Protein AF-A0A8J3IS26-F1 (afdb_monomer_lite)

pLDDT: mean 77.73, std 12.91, range [34.06, 89.94]

Organism: NCBI:txid2778369

Secondary structure (DSSP, 8-state):
----PPPPPHHHHHHHHHHHHHHHHHTT-S-EEE-SSTTEEEETTT--EEE-HHHHHHTTPPPP--TTEEE---HHHHTT-----

Structure (mmCIF, N/CA/C/O backbone):
data_AF-A0A8J3IS26-F1
#
_entry.id   AF-A0A8J3IS26-F1
#
loop_
_atom_site.group_PDB
_atom_site.id
_atom_site.type_symbol
_atom_site.label_atom_id
_atom_site.label_alt_id
_atom_site.label_comp_id
_atom_site.label_asym_id
_atom_site.label_entity_id
_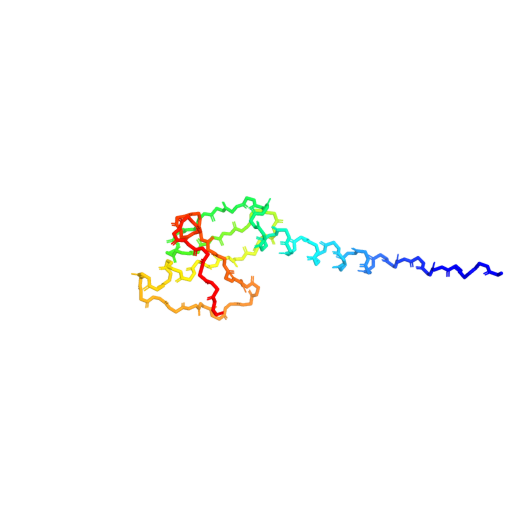atom_site.label_seq_id
_atom_site.pdbx_PDB_ins_code
_atom_site.Cartn_x
_atom_site.Cartn_y
_atom_site.Cartn_z
_atom_site.occupancy
_atom_site.B_iso_or_equiv
_atom_site.auth_seq_id
_atom_site.auth_comp_id
_atom_site.auth_asym_id
_atom_site.auth_atom_id
_atom_site.pdbx_PDB_model_num
ATOM 1 N N . MET A 1 1 ? 44.458 -0.499 -15.893 1.00 51.38 1 MET A N 1
ATOM 2 C CA . MET A 1 1 ? 43.419 -1.389 -16.463 1.00 51.38 1 MET A CA 1
ATOM 3 C C . MET A 1 1 ? 42.046 -0.906 -16.000 1.00 51.38 1 MET A C 1
ATOM 5 O O . MET A 1 1 ? 41.847 -0.796 -14.800 1.00 51.38 1 MET A O 1
ATOM 9 N N . ARG A 1 2 ? 41.123 -0.536 -16.904 1.00 59.38 2 ARG A N 1
ATOM 10 C CA . ARG A 1 2 ? 39.754 -0.123 -16.528 1.00 59.38 2 ARG A CA 1
ATOM 11 C C . ARG A 1 2 ? 38.837 -1.347 -16.560 1.00 59.38 2 ARG A C 1
ATOM 13 O O . ARG A 1 2 ? 38.557 -1.868 -17.634 1.00 59.38 2 ARG A O 1
ATOM 20 N N . VAL A 1 3 ? 38.381 -1.798 -15.394 1.00 62.41 3 VAL A N 1
ATOM 21 C CA . VAL A 1 3 ? 37.375 -2.862 -15.273 1.00 62.41 3 VAL A CA 1
ATOM 22 C C . VAL A 1 3 ? 36.047 -2.311 -15.798 1.00 62.41 3 VAL A C 1
ATOM 24 O O . VAL A 1 3 ? 35.466 -1.403 -15.202 1.00 62.41 3 VAL A O 1
ATOM 27 N N . ARG A 1 4 ? 35.575 -2.812 -16.945 1.00 62.38 4 ARG A N 1
ATOM 28 C CA . ARG A 1 4 ? 34.234 -2.493 -17.452 1.00 62.38 4 ARG A CA 1
ATOM 29 C C . ARG A 1 4 ? 33.218 -3.121 -16.499 1.00 62.38 4 ARG A C 1
ATOM 31 O O . ARG A 1 4 ? 33.108 -4.342 -16.444 1.00 62.38 4 ARG A O 1
ATOM 38 N N . LYS A 1 5 ? 32.490 -2.301 -15.735 1.00 65.94 5 LYS A N 1
ATOM 39 C CA . LYS A 1 5 ? 31.324 -2.783 -14.983 1.00 65.94 5 LYS A CA 1
ATOM 40 C C . LYS A 1 5 ? 30.312 -3.360 -15.984 1.00 65.94 5 LYS A C 1
ATOM 42 O O . LYS A 1 5 ? 30.025 -2.683 -16.974 1.00 65.94 5 LYS A O 1
ATOM 47 N N . PRO A 1 6 ? 29.790 -4.578 -15.763 1.00 70.75 6 PRO A N 1
ATOM 48 C CA . PRO A 1 6 ? 28.794 -5.153 -16.652 1.00 70.75 6 PRO A CA 1
ATOM 49 C C . PRO A 1 6 ? 27.552 -4.257 -16.685 1.00 70.75 6 PRO A C 1
ATOM 51 O O . PRO A 1 6 ? 27.084 -3.780 -15.649 1.00 70.75 6 PRO A O 1
ATOM 54 N N . ALA A 1 7 ? 27.041 -3.998 -17.888 1.00 79.19 7 ALA A N 1
ATOM 55 C CA . ALA A 1 7 ? 25.803 -3.255 -18.068 1.00 79.19 7 ALA A CA 1
ATOM 56 C C . ALA A 1 7 ? 24.632 -4.064 -17.489 1.00 79.19 7 ALA A C 1
ATOM 58 O O . ALA A 1 7 ? 24.522 -5.265 -17.734 1.00 79.19 7 ALA A O 1
ATOM 59 N N . LEU A 1 8 ? 23.751 -3.404 -16.731 1.00 81.00 8 LEU A N 1
ATOM 60 C CA . LEU A 1 8 ? 22.565 -4.043 -16.159 1.00 81.00 8 LEU A CA 1
ATOM 61 C C . LEU A 1 8 ? 21.666 -4.599 -17.269 1.00 81.00 8 LEU A C 1
ATOM 63 O O . LEU A 1 8 ? 21.275 -3.886 -18.205 1.00 81.00 8 LEU A O 1
ATOM 67 N N . THR A 1 9 ? 21.266 -5.858 -17.122 1.00 89.94 9 THR A N 1
ATOM 68 C CA . THR A 1 9 ? 20.290 -6.478 -18.018 1.00 89.94 9 THR A CA 1
ATOM 69 C C . THR A 1 9 ? 18.942 -5.756 -17.919 1.00 89.94 9 THR A C 1
ATOM 71 O O . THR A 1 9 ? 18.648 -5.049 -16.949 1.00 89.94 9 THR A O 1
ATOM 74 N N . ALA A 1 10 ? 18.086 -5.912 -18.931 1.00 87.00 10 ALA A N 1
ATOM 75 C CA . ALA A 1 10 ? 16.739 -5.337 -18.896 1.00 87.00 10 ALA A CA 1
ATOM 76 C C . ALA A 1 10 ? 15.932 -5.831 -17.677 1.00 87.00 10 ALA A C 1
ATOM 78 O O . ALA A 1 10 ? 15.217 -5.049 -17.053 1.00 87.00 10 ALA A O 1
ATOM 79 N N . ALA A 1 11 ? 16.105 -7.100 -17.291 1.00 86.88 11 ALA A N 1
ATOM 80 C CA . ALA A 1 11 ? 15.483 -7.676 -16.102 1.00 86.88 11 ALA A CA 1
ATOM 81 C C . ALA A 1 11 ? 15.974 -7.005 -14.808 1.00 86.88 11 ALA A C 1
ATOM 83 O O . ALA A 1 11 ? 15.160 -6.614 -13.974 1.00 86.88 11 ALA A O 1
ATOM 84 N N . GLN A 1 12 ? 17.286 -6.790 -14.669 1.00 89.69 12 GLN A N 1
ATOM 85 C CA . GLN A 1 12 ? 17.855 -6.113 -13.500 1.00 89.69 12 GLN A CA 1
ATOM 86 C C . GLN A 1 12 ? 17.388 -4.655 -13.394 1.00 89.69 12 GLN A C 1
ATOM 88 O O . GLN A 1 12 ? 17.065 -4.192 -12.302 1.00 89.69 12 GLN A O 1
ATOM 93 N N . ARG A 1 13 ? 17.280 -3.941 -14.523 1.00 88.69 13 ARG A N 1
ATOM 94 C CA . ARG A 1 13 ? 16.739 -2.572 -14.551 1.00 88.69 13 ARG A CA 1
ATOM 95 C C . ARG A 1 13 ? 15.280 -2.517 -14.097 1.00 88.69 13 ARG A C 1
ATOM 97 O O . ARG A 1 13 ? 14.932 -1.664 -13.288 1.00 88.69 13 ARG A O 1
ATOM 104 N N . ARG A 1 14 ? 14.443 -3.451 -14.561 1.00 84.62 14 ARG A N 1
ATOM 105 C CA . ARG A 1 14 ? 13.038 -3.558 -14.126 1.00 84.62 14 ARG A CA 1
ATOM 106 C C . ARG A 1 14 ? 12.925 -3.878 -12.636 1.00 84.62 14 ARG A C 1
ATOM 108 O O . ARG A 1 14 ? 12.133 -3.249 -11.942 1.00 84.62 14 ARG A O 1
ATOM 115 N N . ALA A 1 15 ? 13.742 -4.803 -12.133 1.00 83.75 15 ALA A N 1
ATOM 116 C CA . ALA A 1 15 ? 13.775 -5.141 -10.712 1.00 83.75 15 ALA A CA 1
ATOM 117 C C . ALA A 1 15 ? 14.201 -3.943 -9.843 1.00 83.75 15 ALA A C 1
ATOM 119 O O . ALA A 1 15 ? 13.572 -3.671 -8.822 1.00 83.75 15 ALA A O 1
ATOM 120 N N . ALA A 1 16 ? 15.217 -3.187 -10.272 1.00 85.06 16 ALA A N 1
ATOM 121 C CA . ALA A 1 16 ? 15.659 -1.977 -9.582 1.00 85.06 16 ALA A CA 1
ATOM 122 C C . ALA A 1 16 ? 14.569 -0.891 -9.565 1.00 85.06 16 ALA A C 1
ATOM 124 O O . ALA A 1 16 ? 14.309 -0.309 -8.514 1.00 85.06 16 ALA A O 1
ATOM 125 N N . ALA A 1 17 ? 13.882 -0.669 -10.690 1.00 83.38 17 ALA A N 1
ATOM 126 C CA . ALA A 1 17 ? 12.768 0.275 -10.770 1.00 83.38 17 ALA A CA 1
ATOM 127 C C . ALA A 1 17 ? 11.603 -0.125 -9.847 1.00 83.38 17 ALA A C 1
ATOM 129 O O . ALA A 1 17 ? 11.074 0.714 -9.122 1.00 83.38 17 ALA A O 1
ATOM 130 N N . ALA A 1 18 ? 11.249 -1.414 -9.801 1.00 80.81 18 ALA A N 1
ATOM 131 C CA . ALA A 1 18 ? 10.217 -1.919 -8.897 1.00 80.81 18 ALA A CA 1
ATOM 132 C C . ALA A 1 18 ? 10.610 -1.763 -7.418 1.00 80.81 18 ALA A C 1
ATOM 134 O O . ALA A 1 18 ? 9.778 -1.398 -6.587 1.00 80.81 18 ALA A O 1
ATOM 135 N N . ALA A 1 19 ? 11.878 -2.011 -7.077 1.00 82.88 19 ALA A N 1
ATOM 136 C CA . ALA A 1 19 ? 12.385 -1.802 -5.724 1.00 82.88 19 ALA A CA 1
ATOM 137 C C . ALA A 1 19 ? 12.357 -0.319 -5.325 1.00 82.88 19 ALA A C 1
ATOM 139 O O . ALA A 1 19 ? 11.990 -0.002 -4.195 1.00 82.88 19 ALA A O 1
ATOM 140 N N . GLN A 1 20 ? 12.710 0.582 -6.245 1.00 86.00 20 GLN A N 1
ATOM 141 C CA . GLN A 1 20 ? 12.661 2.024 -6.017 1.00 86.00 20 GLN A CA 1
ATOM 142 C C . GLN A 1 20 ? 11.221 2.504 -5.801 1.00 86.00 20 GLN A C 1
ATOM 144 O O . GLN A 1 20 ? 10.940 3.114 -4.774 1.00 86.00 20 GLN A O 1
ATOM 149 N N . ALA A 1 21 ? 10.293 2.112 -6.679 1.00 80.75 21 ALA A N 1
ATOM 150 C CA . ALA A 1 21 ? 8.878 2.457 -6.554 1.00 80.75 21 ALA A CA 1
ATOM 151 C C . ALA A 1 21 ? 8.283 2.009 -5.208 1.00 80.75 21 ALA A C 1
ATOM 153 O O . ALA A 1 21 ? 7.522 2.748 -4.594 1.00 80.75 21 ALA A O 1
ATOM 154 N N . ARG A 1 22 ? 8.668 0.830 -4.695 1.00 80.81 22 ARG A N 1
ATOM 155 C CA . ARG A 1 22 ? 8.247 0.377 -3.356 1.00 80.81 22 ARG A CA 1
ATOM 156 C C . ARG A 1 22 ? 8.761 1.289 -2.242 1.00 80.81 22 ARG A C 1
ATOM 158 O O . ARG A 1 22 ? 7.995 1.603 -1.338 1.00 80.81 22 ARG A O 1
ATOM 165 N N . ARG A 1 23 ? 10.025 1.725 -2.304 1.00 83.19 23 ARG A N 1
ATOM 166 C CA . ARG A 1 23 ? 10.594 2.657 -1.312 1.00 83.19 23 ARG A CA 1
ATOM 167 C C . ARG A 1 23 ? 9.889 4.005 -1.356 1.00 83.19 23 ARG A C 1
ATOM 169 O O . ARG A 1 23 ? 9.550 4.536 -0.307 1.00 83.19 23 ARG A O 1
ATOM 176 N N . ASP A 1 24 ? 9.642 4.535 -2.550 1.00 84.94 24 ASP A N 1
ATOM 177 C CA . ASP A 1 24 ? 8.939 5.807 -2.722 1.00 84.94 24 ASP A CA 1
ATOM 178 C C . ASP A 1 24 ? 7.506 5.721 -2.166 1.00 84.94 24 ASP A C 1
ATOM 180 O O . ASP A 1 24 ? 7.061 6.607 -1.436 1.00 84.94 24 ASP A O 1
ATOM 184 N N . CYS A 1 25 ? 6.830 4.593 -2.395 1.00 81.88 25 CYS A N 1
ATOM 185 C CA . CYS A 1 25 ? 5.515 4.295 -1.831 1.00 81.88 25 CYS A CA 1
ATOM 186 C C . CYS A 1 25 ? 5.533 4.210 -0.291 1.00 81.88 25 CYS A C 1
ATOM 188 O O . CYS A 1 25 ? 4.640 4.732 0.374 1.00 81.88 25 CYS A O 1
ATOM 190 N N . GLN A 1 26 ? 6.555 3.577 0.293 1.00 78.94 26 GLN A N 1
ATOM 191 C CA . GLN A 1 26 ? 6.749 3.490 1.749 1.00 78.94 26 GLN A CA 1
ATOM 192 C C . GLN A 1 26 ? 7.114 4.830 2.392 1.00 78.94 26 GLN A C 1
ATOM 194 O O . GLN A 1 26 ? 6.882 5.026 3.576 1.00 78.94 26 GLN A O 1
ATOM 199 N N . GLN A 1 27 ? 7.677 5.758 1.625 1.00 82.88 27 GLN A N 1
ATOM 200 C CA . GLN A 1 27 ? 7.993 7.106 2.094 1.00 82.88 27 GLN A CA 1
ATOM 201 C C . GLN A 1 27 ? 6.829 8.086 1.894 1.00 82.88 27 GLN A C 1
ATOM 203 O O . GLN A 1 27 ? 7.006 9.283 2.092 1.00 82.88 27 GLN A O 1
ATOM 208 N N . GLY A 1 28 ? 5.656 7.603 1.465 1.00 79.19 28 GLY A N 1
ATOM 209 C CA . GLY A 1 28 ? 4.492 8.451 1.207 1.00 79.19 28 GLY A CA 1
ATOM 210 C C . GLY A 1 28 ? 4.667 9.389 0.008 1.00 79.19 28 GLY A C 1
ATOM 211 O O . GLY A 1 28 ? 3.953 10.379 -0.100 1.00 79.19 28 GLY A O 1
ATOM 212 N N . ARG A 1 29 ? 5.610 9.102 -0.902 1.00 84.50 29 ARG A N 1
ATOM 213 C CA . ARG A 1 29 ? 5.843 9.923 -2.106 1.00 84.50 29 ARG A CA 1
ATOM 214 C C . ARG A 1 29 ? 4.844 9.640 -3.224 1.00 84.50 29 ARG A C 1
ATOM 216 O O . ARG A 1 29 ? 4.813 10.361 -4.216 1.00 84.50 29 ARG A O 1
ATOM 223 N N . HIS A 1 30 ? 4.069 8.567 -3.102 1.00 85.88 30 HIS A N 1
ATOM 224 C CA . HIS A 1 30 ? 2.992 8.257 -4.029 1.00 85.88 30 HIS A CA 1
ATOM 225 C C . HIS A 1 30 ? 1.657 8.717 -3.468 1.00 85.88 30 HIS A C 1
ATOM 227 O O . HIS A 1 30 ? 1.391 8.578 -2.276 1.00 85.88 30 HIS A O 1
ATOM 233 N N . SER A 1 31 ? 0.790 9.190 -4.357 1.00 84.81 31 SER A N 1
ATOM 234 C CA . SER A 1 31 ? -0.595 9.466 -4.013 1.00 84.81 31 SER A CA 1
ATOM 235 C C . SER A 1 31 ? -1.311 8.165 -3.658 1.00 84.81 31 SER A C 1
ATOM 237 O O . SER A 1 31 ? -1.329 7.202 -4.435 1.00 84.81 31 SER A O 1
ATOM 239 N N . THR A 1 32 ? -1.912 8.149 -2.476 1.00 86.12 32 THR A N 1
ATOM 240 C CA . THR A 1 32 ? -2.789 7.080 -2.015 1.00 86.12 32 THR A CA 1
ATOM 241 C C . THR A 1 32 ? -4.229 7.569 -2.013 1.00 86.12 32 THR A C 1
ATOM 243 O O . THR A 1 32 ? -4.496 8.753 -1.815 1.00 86.12 32 THR A O 1
ATOM 246 N N . THR A 1 33 ? -5.166 6.655 -2.241 1.00 85.62 33 THR A N 1
ATOM 247 C CA . THR A 1 33 ? -6.595 6.917 -2.066 1.00 85.62 33 THR A CA 1
ATOM 248 C C . THR A 1 33 ? -7.148 5.979 -1.001 1.00 85.62 33 THR A C 1
ATOM 250 O O . THR A 1 33 ? -6.819 4.788 -1.027 1.00 85.62 33 THR A O 1
ATOM 253 N N . PRO A 1 34 ? -7.963 6.465 -0.050 1.00 84.81 34 PRO A N 1
ATOM 254 C CA . PRO A 1 34 ? -8.686 5.583 0.851 1.00 84.81 34 PRO A CA 1
ATOM 255 C C . PRO A 1 34 ? -9.663 4.709 0.062 1.00 84.81 34 PRO A C 1
ATOM 257 O O . PRO A 1 34 ? -10.154 5.086 -1.004 1.00 84.81 34 PRO A O 1
ATOM 260 N N . THR A 1 35 ? -9.931 3.529 0.601 1.00 85.12 35 THR A N 1
ATOM 261 C CA . THR A 1 35 ? -10.968 2.618 0.109 1.00 85.12 35 THR A CA 1
ATOM 262 C C . THR A 1 35 ? -12.192 2.676 1.026 1.00 85.12 35 THR A C 1
ATOM 264 O O . THR A 1 35 ? -12.211 3.397 2.023 1.00 85.12 35 THR A O 1
ATOM 267 N N . PHE A 1 36 ? -13.215 1.873 0.726 1.00 83.75 36 PHE A N 1
ATOM 268 C CA . PHE A 1 36 ? -14.378 1.705 1.602 1.00 83.75 36 PHE A CA 1
ATOM 269 C C . PHE A 1 36 ? -14.059 0.962 2.911 1.00 83.75 36 PHE A C 1
ATOM 271 O O . PHE A 1 36 ? -14.921 0.864 3.784 1.00 83.75 36 PHE A O 1
ATOM 278 N N . ARG A 1 37 ? -12.845 0.416 3.066 1.00 82.12 37 ARG A N 1
ATOM 279 C CA . ARG A 1 37 ? -12.434 -0.328 4.255 1.00 82.12 37 ARG A CA 1
ATOM 280 C C . ARG A 1 37 ? -11.675 0.563 5.249 1.00 82.12 37 ARG A C 1
ATOM 282 O O . ARG A 1 37 ? -10.756 1.280 4.849 1.00 82.12 37 ARG A O 1
ATOM 289 N N . PRO A 1 38 ? -11.993 0.497 6.557 1.00 80.25 38 PRO A N 1
ATOM 290 C CA . PRO A 1 38 ? -11.328 1.315 7.567 1.00 80.25 38 PRO A CA 1
ATOM 291 C C . PRO A 1 38 ? -9.815 1.084 7.594 1.00 80.25 38 PRO A C 1
ATOM 293 O O . PRO A 1 38 ? -9.342 -0.030 7.811 1.00 80.25 38 PRO A O 1
ATOM 296 N N . GLY A 1 39 ? -9.049 2.156 7.390 1.00 81.75 39 GLY A N 1
ATOM 297 C CA . GLY A 1 39 ? -7.588 2.110 7.411 1.00 81.75 39 GLY A CA 1
ATOM 298 C C . GLY A 1 39 ? -6.930 1.518 6.167 1.00 81.75 39 GLY A C 1
ATOM 299 O O . GLY A 1 39 ? -5.705 1.484 6.137 1.00 81.75 39 GLY A O 1
ATOM 300 N N . GLU A 1 40 ? -7.694 1.094 5.158 1.00 87.19 40 GLU A N 1
ATOM 301 C CA . GLU A 1 40 ? -7.185 0.566 3.890 1.00 87.19 40 GLU A CA 1
ATOM 302 C C . GLU A 1 40 ? -7.093 1.681 2.841 1.00 87.19 40 GLU A C 1
ATOM 304 O O . GLU A 1 40 ? -8.056 2.402 2.563 1.00 87.19 40 GLU A O 1
ATOM 309 N N . GLN A 1 41 ? -5.923 1.799 2.230 1.00 86.69 41 GLN A N 1
ATOM 310 C CA . GLN A 1 41 ? -5.615 2.733 1.158 1.00 86.69 41 GLN A CA 1
ATOM 311 C C . GLN A 1 41 ? -4.974 1.984 -0.007 1.00 86.69 41 GLN A C 1
ATOM 313 O O . GLN A 1 41 ? -4.309 0.969 0.183 1.00 86.69 41 GLN A O 1
ATOM 318 N N . VAL A 1 42 ? -5.118 2.509 -1.218 1.00 87.75 42 VAL A N 1
ATOM 319 C CA . VAL A 1 42 ? -4.445 1.982 -2.408 1.00 87.75 42 VAL A CA 1
ATOM 320 C C . VAL A 1 42 ? -3.526 3.048 -2.973 1.00 87.75 42 VAL A C 1
ATOM 322 O O . VAL A 1 42 ? -3.923 4.199 -3.155 1.00 87.75 42 VAL A O 1
ATOM 325 N N . CYS A 1 43 ? -2.286 2.667 -3.264 1.00 86.81 43 CYS A N 1
ATOM 326 C CA . CYS A 1 43 ? -1.376 3.518 -4.014 1.00 86.81 43 CYS A CA 1
ATOM 327 C C . CYS A 1 43 ? -1.793 3.563 -5.484 1.00 86.81 43 CYS A C 1
ATOM 329 O O . CYS A 1 43 ? -1.774 2.536 -6.163 1.00 86.81 43 CYS A O 1
ATOM 331 N N . LEU A 1 44 ? -2.030 4.760 -6.013 1.00 86.25 44 LEU A N 1
ATOM 332 C CA . LEU A 1 44 ? -2.422 4.940 -7.413 1.00 86.25 44 LEU A CA 1
ATOM 333 C C . LEU A 1 44 ? -1.279 4.631 -8.398 1.00 86.25 44 LEU A C 1
ATOM 335 O O . LEU A 1 44 ? -1.531 4.205 -9.519 1.00 86.25 44 LEU A O 1
ATOM 339 N N . THR A 1 45 ? -0.020 4.781 -7.971 1.00 85.06 45 THR A N 1
ATOM 340 C CA . THR A 1 45 ? 1.168 4.477 -8.791 1.00 85.06 45 THR A CA 1
ATOM 341 C C . THR A 1 45 ? 1.509 2.985 -8.856 1.00 85.06 45 THR A C 1
ATOM 343 O O . THR A 1 45 ? 1.906 2.480 -9.901 1.00 85.06 45 THR A O 1
ATOM 346 N N . CYS A 1 46 ? 1.414 2.272 -7.732 1.00 82.69 46 CYS A N 1
ATOM 347 C CA . CYS A 1 46 ? 1.901 0.894 -7.615 1.00 82.69 46 CYS A CA 1
ATOM 348 C C . CYS A 1 46 ? 0.786 -0.156 -7.578 1.00 82.69 46 CYS A C 1
ATOM 350 O O . CYS A 1 46 ? 1.094 -1.341 -7.670 1.00 82.69 46 CYS A O 1
ATOM 352 N N . GLY A 1 47 ? -0.473 0.245 -7.363 1.00 84.56 47 GLY A N 1
ATOM 353 C CA . GLY A 1 47 ? -1.599 -0.672 -7.148 1.00 84.56 47 GLY A CA 1
ATOM 354 C C . GLY A 1 47 ? -1.518 -1.481 -5.847 1.00 84.56 47 GLY A C 1
ATOM 355 O O . GLY A 1 47 ? -2.302 -2.401 -5.643 1.00 84.56 47 GLY A O 1
ATOM 356 N N . VAL A 1 48 ? -0.559 -1.169 -4.972 1.00 83.81 48 VAL A N 1
ATOM 357 C CA . VAL A 1 48 ? -0.361 -1.862 -3.693 1.00 83.81 48 VAL A CA 1
ATOM 358 C C . VAL A 1 48 ? -1.359 -1.375 -2.654 1.00 83.81 48 VAL A C 1
ATOM 360 O O . VAL A 1 48 ? -1.678 -0.182 -2.595 1.00 83.81 48 VAL A O 1
ATOM 363 N N . VAL A 1 49 ? -1.811 -2.309 -1.821 1.00 85.94 49 VAL A N 1
ATOM 364 C CA . VAL A 1 49 ? -2.704 -2.023 -0.700 1.00 85.94 49 VAL A CA 1
ATOM 365 C C . VAL A 1 49 ? -1.869 -1.656 0.521 1.00 85.94 49 VAL A C 1
ATOM 367 O O . VAL A 1 49 ? -0.874 -2.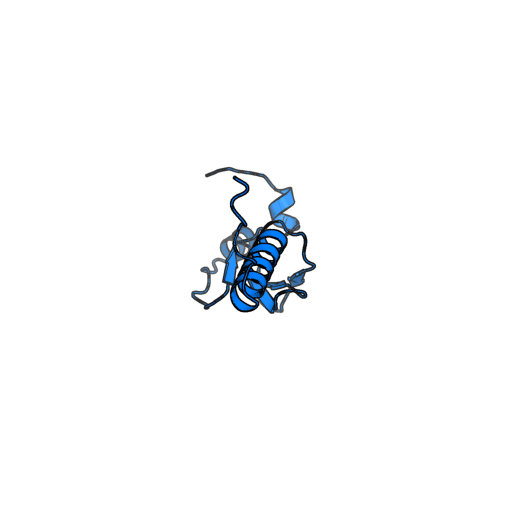300 0.850 1.00 85.94 49 VAL A O 1
ATOM 370 N N . ILE A 1 50 ? -2.275 -0.594 1.191 1.00 86.69 50 ILE A N 1
ATOM 371 C CA . ILE A 1 50 ? -1.582 0.014 2.312 1.00 86.69 50 ILE A CA 1
ATOM 372 C C . ILE A 1 50 ? -2.566 0.059 3.469 1.00 86.69 50 ILE A C 1
ATOM 374 O O . ILE A 1 50 ? -3.654 0.611 3.321 1.00 86.69 50 ILE A O 1
ATOM 378 N N . TYR A 1 51 ? -2.184 -0.480 4.624 1.00 87.88 51 TYR A N 1
ATOM 379 C CA . TYR A 1 51 ? -3.016 -0.375 5.821 1.00 87.88 51 TYR A CA 1
ATOM 380 C C . TYR A 1 51 ? -2.369 0.513 6.873 1.00 87.88 51 TYR A C 1
ATOM 382 O O . TYR A 1 51 ? -1.185 0.372 7.182 1.00 87.88 51 TYR A O 1
ATOM 390 N N . CYS A 1 52 ? -3.171 1.390 7.469 1.00 86.75 52 CYS A N 1
ATOM 391 C CA . CYS A 1 52 ? -2.751 2.178 8.615 1.00 86.75 52 CYS A CA 1
ATOM 392 C C . CYS A 1 52 ? -2.952 1.387 9.915 1.00 86.75 52 CYS A C 1
ATOM 394 O O . CYS A 1 52 ? -4.099 1.087 10.260 1.00 86.75 52 CYS A O 1
ATOM 396 N N . PRO A 1 53 ? -1.877 1.084 10.670 1.00 84.38 53 PRO A N 1
ATOM 397 C CA . PRO A 1 53 ? -1.985 0.325 11.915 1.00 84.38 53 PRO A CA 1
ATOM 398 C C . PRO A 1 53 ? -2.844 1.047 12.963 1.00 84.38 53 PRO A C 1
ATOM 400 O O . PRO A 1 53 ? -3.682 0.406 13.589 1.00 84.38 53 PRO A O 1
ATOM 403 N N . GLY A 1 54 ? -2.727 2.376 13.085 1.00 84.94 54 GLY A N 1
ATOM 404 C CA . GLY A 1 54 ? -3.559 3.170 13.997 1.00 84.94 54 GLY A CA 1
ATOM 405 C C . GLY A 1 54 ? -5.053 3.099 13.666 1.00 84.94 54 GLY A C 1
ATOM 406 O O . GLY A 1 54 ? -5.879 2.895 14.554 1.00 84.94 54 GLY A O 1
ATOM 407 N N . CYS A 1 55 ? -5.416 3.161 12.379 1.00 85.25 55 CYS A N 1
ATOM 408 C CA . CYS A 1 55 ? -6.803 2.971 11.948 1.00 85.25 55 CYS A CA 1
ATOM 409 C C . CYS A 1 55 ? -7.309 1.555 12.241 1.00 85.25 55 CYS A C 1
ATOM 411 O O . CYS A 1 55 ? -8.438 1.403 12.703 1.00 85.25 55 CYS A O 1
ATOM 41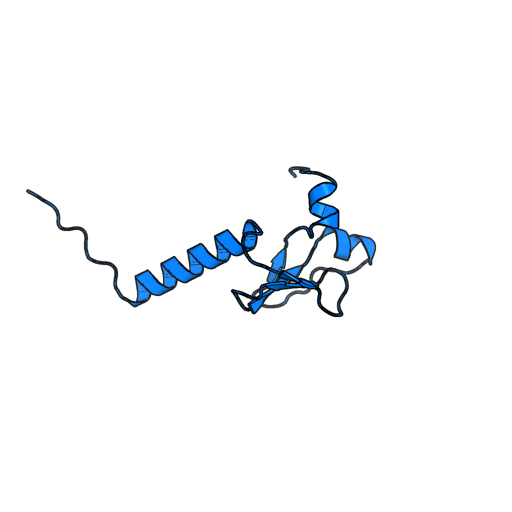3 N N . LEU A 1 56 ? -6.498 0.526 11.979 1.00 85.50 56 LEU A N 1
ATOM 414 C CA . LEU A 1 56 ? -6.878 -0.858 12.262 1.00 85.50 56 LEU A CA 1
ATOM 415 C C . LEU A 1 56 ? -7.110 -1.064 13.763 1.00 85.50 56 LEU A C 1
ATOM 417 O O . LEU A 1 56 ? -8.160 -1.571 14.151 1.00 85.50 56 LEU A O 1
ATOM 421 N N . GLN A 1 57 ? -6.190 -0.588 14.605 1.00 86.69 57 GLN A N 1
ATOM 422 C CA . GLN A 1 57 ? -6.297 -0.684 16.060 1.00 86.69 57 GLN A CA 1
ATOM 423 C C . GLN A 1 57 ? -7.526 0.059 16.598 1.00 86.69 57 GLN A C 1
ATOM 425 O O . GLN A 1 57 ? -8.264 -0.502 17.406 1.00 86.69 57 GLN A O 1
ATOM 430 N N . ALA A 1 58 ? -7.795 1.276 16.113 1.00 85.94 58 ALA A N 1
ATOM 431 C CA . ALA A 1 58 ? -8.964 2.061 16.517 1.00 85.94 58 ALA A CA 1
ATOM 432 C C . ALA A 1 58 ? -10.302 1.380 16.174 1.00 85.94 58 ALA A C 1
ATOM 434 O O . ALA A 1 58 ? -11.305 1.638 16.831 1.00 85.94 58 ALA A O 1
ATOM 435 N N . ASN A 1 59 ? -10.316 0.501 15.168 1.00 85.19 59 ASN A N 1
ATOM 436 C CA . ASN A 1 59 ? -11.497 -0.262 14.761 1.00 85.19 59 ASN A CA 1
ATOM 437 C C . ASN A 1 59 ? -11.497 -1.706 15.300 1.00 85.19 59 ASN A C 1
ATOM 439 O O . ASN A 1 59 ? -12.358 -2.495 14.920 1.00 85.19 59 ASN A O 1
ATOM 443 N N . GLY A 1 60 ? -10.529 -2.088 16.144 1.00 85.00 60 GLY A N 1
ATOM 444 C CA . GLY A 1 60 ? -10.387 -3.470 16.622 1.00 85.00 60 GLY A CA 1
ATOM 445 C C . GLY A 1 60 ? -10.096 -4.484 15.506 1.00 85.00 60 GLY A C 1
ATOM 446 O O . GLY A 1 60 ? -10.344 -5.678 15.666 1.00 85.00 60 GLY A O 1
ATOM 447 N N . LEU A 1 61 ? -9.589 -4.019 14.361 1.00 84.62 61 LEU A N 1
ATOM 448 C CA . LEU A 1 61 ? -9.299 -4.838 13.190 1.00 84.62 61 LEU A CA 1
ATOM 449 C C . LEU A 1 61 ? -7.864 -5.368 13.239 1.00 84.62 61 LEU A C 1
ATOM 451 O O . LEU A 1 61 ? -6.930 -4.694 13.674 1.00 84.62 61 LEU A O 1
ATOM 455 N N . ARG A 1 62 ? -7.677 -6.591 12.739 1.00 82.81 62 ARG A N 1
ATOM 456 C CA . ARG A 1 62 ? -6.351 -7.187 12.537 1.00 82.81 62 ARG A CA 1
ATOM 457 C C . ARG A 1 62 ? -5.816 -6.843 11.152 1.00 82.81 62 ARG A C 1
ATOM 459 O O . ARG A 1 62 ? -6.590 -6.672 10.213 1.00 82.81 62 ARG A O 1
ATOM 466 N N . PHE A 1 63 ? -4.490 -6.795 11.019 1.00 78.38 63 PHE A N 1
ATOM 467 C CA . PHE A 1 63 ? -3.856 -6.639 9.713 1.00 78.38 63 PHE A CA 1
ATOM 468 C C . PHE A 1 63 ? -4.197 -7.849 8.827 1.00 78.38 63 PHE A C 1
ATOM 470 O O . PHE A 1 63 ? -3.949 -8.990 9.235 1.00 78.38 63 PHE A O 1
ATOM 477 N N . PRO A 1 64 ? -4.783 -7.638 7.640 1.00 73.25 64 PRO A N 1
ATOM 478 C CA . PRO A 1 64 ? -5.152 -8.740 6.769 1.00 73.25 64 PRO A CA 1
ATOM 479 C C . PRO A 1 64 ? -3.903 -9.377 6.158 1.00 73.25 64 PRO A C 1
ATOM 481 O O . PRO A 1 64 ? -3.004 -8.692 5.674 1.00 73.25 64 PRO A O 1
ATOM 484 N N . GLN A 1 65 ? -3.859 -10.709 6.141 1.00 73.69 65 GLN A N 1
ATOM 485 C CA . GLN A 1 65 ? -2.768 -11.478 5.535 1.00 73.69 65 GLN A CA 1
ATOM 486 C C . GLN A 1 65 ? -2.919 -11.551 4.007 1.00 73.69 65 GLN A C 1
ATOM 488 O O . GLN A 1 65 ? -3.046 -12.626 3.429 1.00 73.69 65 GLN A O 1
ATOM 493 N N . VAL A 1 66 ? -2.967 -10.397 3.342 1.00 70.12 66 VAL A N 1
ATOM 494 C CA . VAL A 1 66 ? -3.029 -10.323 1.878 1.00 70.12 66 VAL A CA 1
ATOM 495 C C . VAL A 1 66 ? -1.623 -10.224 1.289 1.00 70.12 66 VAL A C 1
ATOM 497 O O . VAL A 1 66 ? -0.758 -9.509 1.802 1.00 70.12 66 VAL A O 1
ATOM 500 N N . ALA A 1 67 ? -1.388 -10.937 0.187 1.00 63.00 67 ALA A N 1
ATOM 501 C CA . ALA A 1 67 ? -0.162 -10.781 -0.582 1.00 63.00 67 ALA A CA 1
ATOM 502 C C . ALA A 1 67 ? -0.068 -9.339 -1.112 1.00 63.00 67 ALA A C 1
ATOM 504 O O . ALA A 1 67 ? -1.060 -8.776 -1.568 1.00 63.00 67 ALA A O 1
ATOM 505 N N . HIS A 1 68 ? 1.130 -8.751 -1.067 1.00 69.38 68 HIS A N 1
ATOM 506 C CA . HIS A 1 68 ? 1.408 -7.392 -1.558 1.00 69.38 68 HIS A CA 1
ATOM 507 C C . HIS A 1 68 ? 0.764 -6.233 -0.775 1.00 69.38 68 HIS A C 1
ATOM 509 O O . HIS A 1 68 ? 0.539 -5.167 -1.351 1.00 69.38 68 HIS A O 1
ATOM 515 N N . ALA A 1 69 ? 0.546 -6.396 0.534 1.00 75.62 69 ALA A N 1
ATOM 516 C CA . ALA A 1 69 ? 0.256 -5.275 1.426 1.00 75.62 69 ALA A CA 1
ATOM 517 C C . ALA A 1 69 ? 1.415 -4.942 2.367 1.00 75.62 69 ALA A C 1
ATOM 519 O O . ALA A 1 69 ? 2.212 -5.806 2.733 1.00 75.62 69 ALA A O 1
ATOM 520 N N . TYR A 1 70 ? 1.488 -3.679 2.778 1.00 76.56 70 TYR A N 1
ATOM 521 C CA . TYR A 1 70 ? 2.388 -3.232 3.838 1.00 76.56 70 TYR A CA 1
ATOM 522 C C . TYR A 1 70 ? 1.718 -2.174 4.720 1.00 76.56 70 TYR A C 1
ATOM 524 O O . TYR A 1 70 ? 0.674 -1.613 4.380 1.00 76.56 70 TYR A O 1
ATOM 532 N N . THR A 1 71 ? 2.314 -1.928 5.883 1.00 81.88 71 THR A N 1
ATOM 533 C CA . THR A 1 71 ? 1.830 -0.942 6.848 1.00 81.88 71 THR A CA 1
ATOM 534 C C . THR A 1 71 ? 2.420 0.430 6.564 1.00 81.88 71 THR A C 1
ATOM 536 O O . THR A 1 71 ? 3.640 0.571 6.473 1.00 81.88 71 THR A O 1
ATOM 539 N N . LEU A 1 72 ? 1.567 1.444 6.479 1.00 82.69 72 LEU A N 1
ATOM 540 C CA . LEU A 1 72 ? 1.975 2.846 6.462 1.00 82.69 72 LEU A CA 1
ATOM 541 C C . LEU A 1 72 ? 0.952 3.652 7.245 1.00 82.69 72 LEU A C 1
ATOM 543 O O . LEU A 1 72 ? -0.253 3.466 7.071 1.00 82.69 72 LEU A O 1
ATOM 547 N N . GLU A 1 73 ? 1.414 4.561 8.089 1.00 81.81 73 GLU A N 1
ATOM 548 C CA . GLU A 1 73 ? 0.510 5.457 8.795 1.00 81.81 73 GLU A CA 1
ATOM 549 C C . GLU A 1 73 ? -0.195 6.395 7.813 1.00 81.81 73 GLU A C 1
ATOM 551 O O . GLU A 1 73 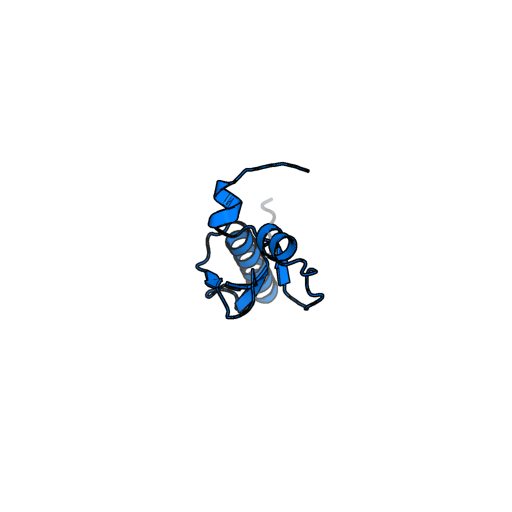? 0.426 6.971 6.922 1.00 81.81 73 GLU A O 1
ATOM 556 N N . CYS A 1 74 ? -1.517 6.532 7.947 1.00 76.88 74 CYS A N 1
ATOM 557 C CA . CYS A 1 74 ? -2.255 7.525 7.175 1.00 76.88 74 CYS A CA 1
ATOM 558 C C . CYS A 1 74 ? -1.905 8.937 7.671 1.00 76.88 74 CYS A C 1
ATOM 560 O O . CYS A 1 74 ? -1.467 9.068 8.815 1.00 76.88 74 CYS A O 1
ATOM 562 N N . PRO A 1 75 ? -2.162 10.003 6.890 1.00 71.06 75 PRO A N 1
ATOM 563 C CA . PRO A 1 75 ? -1.840 11.376 7.293 1.00 71.06 75 PRO A CA 1
ATOM 564 C C . PRO A 1 75 ? -2.379 11.751 8.682 1.00 71.06 75 PRO A C 1
ATOM 566 O O . PRO A 1 75 ? -1.701 12.419 9.456 1.00 71.06 75 PRO A O 1
ATOM 569 N N . THR A 1 76 ? -3.566 11.252 9.039 1.00 75.06 76 THR A N 1
ATOM 570 C CA . THR A 1 76 ? -4.183 11.461 10.357 1.00 75.06 76 THR A CA 1
ATOM 571 C C . THR A 1 76 ? -3.379 10.847 11.506 1.00 75.06 76 THR A C 1
ATOM 573 O O . THR A 1 76 ? -3.353 11.418 12.590 1.00 75.06 76 THR A O 1
ATOM 576 N N . HIS A 1 77 ? -2.734 9.694 11.299 1.00 75.56 77 HIS A N 1
ATOM 577 C CA . HIS A 1 77 ? -1.904 9.031 12.314 1.00 75.56 77 HIS A CA 1
ATOM 578 C C . HIS A 1 77 ? -0.431 9.449 12.227 1.00 75.56 77 HIS A C 1
ATOM 580 O O . HIS A 1 77 ? 0.208 9.598 13.259 1.00 75.56 77 HIS A O 1
ATOM 586 N N . GLN A 1 78 ? 0.069 9.771 11.032 1.00 71.94 78 GLN A N 1
ATOM 587 C CA . GLN A 1 78 ? 1.423 10.278 10.806 1.00 71.94 78 GLN A CA 1
ATOM 588 C C . GLN A 1 78 ? 1.661 11.622 11.519 1.00 71.94 78 GLN A C 1
ATOM 590 O O . GLN A 1 78 ? 2.747 11.877 12.031 1.00 71.94 78 GLN A O 1
ATOM 595 N N . GLN A 1 79 ? 0.631 12.472 11.611 1.00 60.88 79 GLN A N 1
ATOM 596 C CA . GLN A 1 79 ? 0.680 13.720 12.384 1.00 60.88 79 GLN A CA 1
ATOM 597 C C . GLN A 1 79 ? 0.641 13.504 13.910 1.00 60.88 79 GLN A C 1
ATOM 599 O O . GLN A 1 79 ? 0.911 14.441 14.658 1.00 60.88 79 GLN A O 1
ATOM 604 N N . ARG A 1 80 ? 0.302 12.296 14.388 1.00 56.78 80 ARG A N 1
ATOM 605 C CA . ARG A 1 80 ? 0.145 11.976 15.821 1.00 56.78 80 ARG A CA 1
ATOM 606 C C . ARG A 1 80 ? 1.386 11.358 16.467 1.00 56.78 80 ARG A C 1
ATOM 608 O O . ARG A 1 80 ? 1.360 11.133 17.673 1.00 56.78 80 ARG A O 1
ATOM 615 N N . GLY A 1 81 ? 2.477 11.183 15.723 1.00 41.12 81 GLY A N 1
ATOM 616 C CA . GLY A 1 81 ? 3.799 10.999 16.309 1.00 41.12 81 GLY A CA 1
ATOM 617 C C . GLY A 1 81 ? 4.619 9.894 15.665 1.00 41.12 81 GLY A C 1
ATOM 618 O O . GLY A 1 81 ? 4.242 8.729 15.665 1.00 41.12 81 GLY A O 1
ATOM 619 N N . VAL A 1 82 ? 5.821 10.280 15.243 1.00 41.72 82 VAL A N 1
ATOM 620 C CA . VAL A 1 82 ? 6.999 9.419 15.276 1.00 41.72 82 VAL A CA 1
ATOM 621 C C . VAL A 1 82 ? 7.109 8.855 16.697 1.00 41.72 82 VAL A C 1
ATOM 623 O O . VAL A 1 82 ? 7.548 9.553 17.607 1.00 41.72 82 VAL A O 1
ATOM 626 N N . VAL A 1 83 ? 6.691 7.609 16.900 1.00 34.06 83 VAL A N 1
ATOM 627 C CA . VAL A 1 83 ? 7.084 6.821 18.069 1.00 34.06 83 VAL A CA 1
ATOM 628 C C . VAL A 1 83 ? 7.893 5.646 17.529 1.00 34.06 83 VAL A C 1
ATOM 630 O O . VAL A 1 83 ? 7.314 4.739 16.930 1.00 34.06 83 VAL A O 1
ATOM 633 N N . PRO A 1 84 ? 9.232 5.678 17.639 1.00 34.84 84 PRO A N 1
ATOM 634 C CA . PRO A 1 84 ? 10.032 4.505 17.343 1.00 34.84 84 PRO A CA 1
ATOM 635 C C . PRO A 1 84 ? 9.694 3.423 18.378 1.00 34.84 84 PRO A C 1
ATOM 637 O O . PRO A 1 84 ? 9.609 3.711 19.573 1.00 34.84 84 PRO A O 1
ATOM 640 N N . LEU A 1 85 ? 9.449 2.208 17.879 1.00 34.31 85 LEU A N 1
ATOM 641 C CA . LEU A 1 85 ? 9.491 0.969 18.660 1.00 34.31 85 LEU A CA 1
ATOM 642 C C . LEU A 1 85 ? 10.839 0.825 19.374 1.00 34.31 85 LEU A C 1
ATOM 644 O O . LEU A 1 85 ? 11.865 1.185 18.748 1.00 34.31 85 LEU A O 1
#

Radius of gyration: 17.14 Å; chains: 1; bounding box: 58×25×38 Å

Foldseek 3Di:
DDDPDDDDDPVRVVVVVLVVVVVCVQVVVFDWDDDPDFQWIAGPVNRAIEGEPVRCVVVVHDDDPDPRYDYDHDPVVPVVDDDDD

Sequ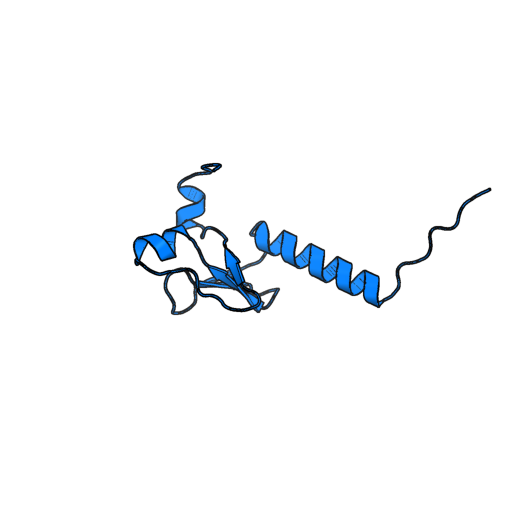ence (85 aa):
MRVRKPAL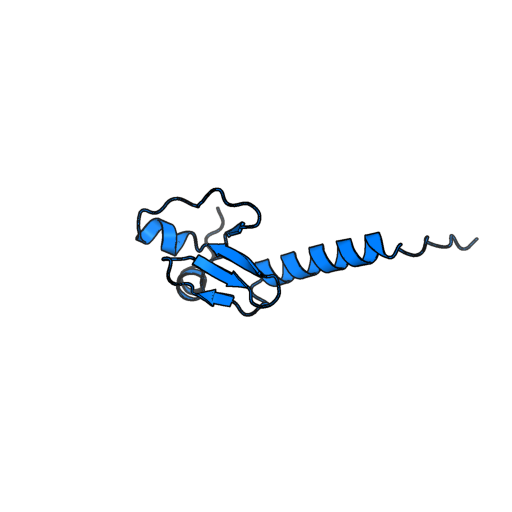TAAQRRAAAAAQARRDCQQGRHSTTPTFRPGEQVCLTCGVVIYCPGCLQANGLRFPQVAHAYTLECPTHQQRGVVPL